Protein AF-A0A838W4D2-F1 (afdb_monomer)

Radius of gyration: 14.5 Å; Cα contacts (8 Å, |Δi|>4): 10; chains: 1; bounding box: 34×23×34 Å

Sequence (56 aa):
MGKMNIVLPDDLEKKFRKAVFEKKGMKKGNISEALVEAIDGWIETESQKLIEENKS

Nearest PDB structures (foldseek):
  6xqi-assembly2_D  TM=6.098E-01  e=2.591E+00  Human immunodeficiency virus type 1 (NEW YORK-5 ISOLATE)
  5zkt-assembly1_A  TM=5.103E-01  e=9.001E+00  Oryza sativa Japonica Group

Foldseek 3Di:
DDDDDDDDDPVVVVVLVVVLCVPPNDDPCSSVVVVVVVVVVVVVVVVVVVVVVVVD

Structure (mmCIF, N/CA/C/O backbone):
data_AF-A0A838W4D2-F1
#
_entry.id   AF-A0A838W4D2-F1
#
loop_
_atom_site.group_PDB
_atom_site.id
_atom_site.type_symbol
_atom_site.label_atom_id
_atom_site.label_alt_id
_atom_site.label_co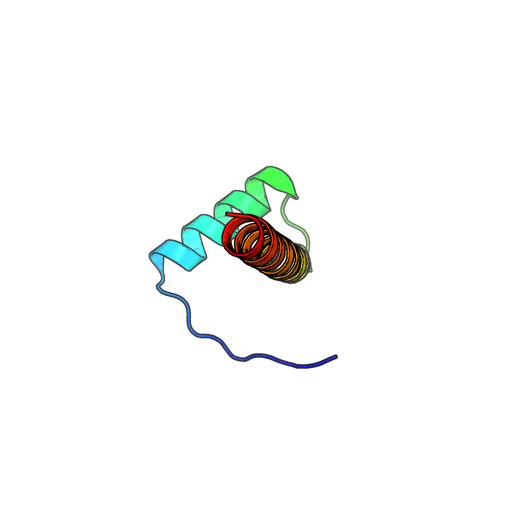mp_id
_atom_site.label_asym_id
_atom_site.label_entity_id
_atom_site.label_seq_id
_atom_site.pdbx_PDB_ins_code
_atom_site.Cartn_x
_atom_site.Cartn_y
_atom_site.Cartn_z
_atom_site.occupancy
_atom_site.B_iso_or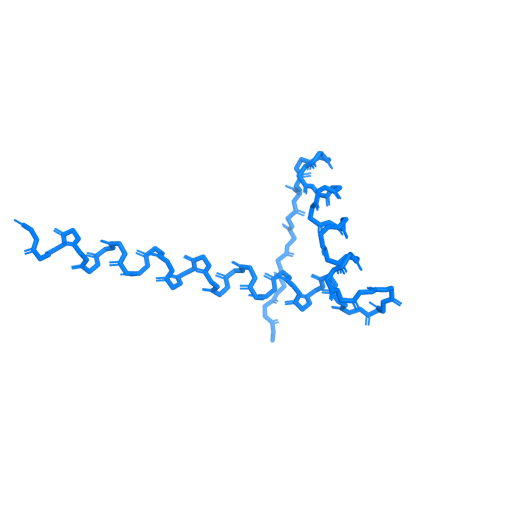_equiv
_atom_site.auth_seq_id
_atom_site.auth_comp_id
_atom_site.auth_asym_id
_atom_site.auth_atom_id
_atom_site.pdbx_PDB_model_nu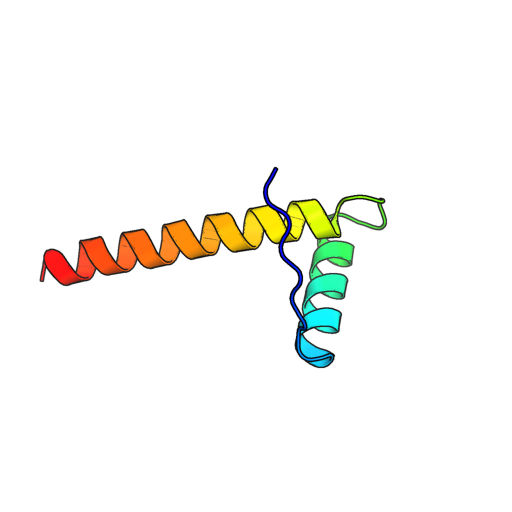m
ATOM 1 N N . MET A 1 1 ? 9.529 -11.935 10.182 1.00 70.06 1 MET A N 1
ATOM 2 C CA . MET A 1 1 ? 8.533 -11.369 9.245 1.00 70.06 1 MET A CA 1
ATOM 3 C C . MET A 1 1 ? 7.538 -12.455 8.895 1.00 70.06 1 MET A C 1
ATOM 5 O O . MET A 1 1 ? 7.965 -13.512 8.438 1.00 70.06 1 MET A O 1
ATOM 9 N N . GLY A 1 2 ? 6.249 -12.220 9.140 1.00 86.25 2 GLY A N 1
ATOM 10 C CA . GLY A 1 2 ? 5.193 -13.075 8.598 1.00 86.25 2 GLY A CA 1
ATOM 11 C C . GLY A 1 2 ? 5.137 -12.940 7.075 1.00 86.25 2 GLY A C 1
ATOM 12 O O . GLY A 1 2 ? 5.442 -11.875 6.540 1.00 86.25 2 GLY A O 1
ATOM 13 N N . LYS A 1 3 ? 4.794 -14.021 6.373 1.00 89.94 3 LYS A N 1
ATOM 14 C CA . LYS A 1 3 ? 4.526 -14.001 4.929 1.00 89.94 3 LYS A CA 1
ATOM 15 C C . LYS A 1 3 ? 3.038 -14.231 4.720 1.00 89.94 3 LYS A C 1
ATOM 17 O O . LYS A 1 3 ? 2.482 -15.148 5.316 1.00 89.94 3 LYS A O 1
ATOM 22 N N . MET A 1 4 ? 2.424 -13.423 3.866 1.00 90.62 4 MET A N 1
ATOM 23 C CA . MET A 1 4 ? 1.025 -13.567 3.486 1.00 90.62 4 MET A CA 1
ATOM 24 C C . MET A 1 4 ? 0.953 -13.802 1.978 1.00 90.62 4 MET A C 1
ATOM 26 O O . MET A 1 4 ? 1.506 -13.019 1.208 1.00 90.62 4 MET A O 1
ATOM 30 N N . ASN A 1 5 ? 0.294 -14.885 1.568 1.00 93.31 5 ASN A N 1
ATOM 31 C CA . ASN A 1 5 ? -0.011 -15.153 0.166 1.00 93.31 5 ASN A CA 1
ATOM 32 C C . ASN A 1 5 ? -1.466 -14.749 -0.075 1.00 93.31 5 ASN A C 1
ATOM 34 O O . ASN A 1 5 ? -2.372 -15.386 0.454 1.00 93.31 5 ASN A O 1
ATOM 38 N N . ILE A 1 6 ? -1.672 -13.681 -0.843 1.00 91.12 6 ILE A N 1
ATOM 39 C CA . ILE A 1 6 ? -2.992 -13.112 -1.130 1.00 91.12 6 ILE A CA 1
ATOM 40 C C . ILE A 1 6 ? -3.181 -13.081 -2.641 1.00 91.12 6 ILE A C 1
ATOM 42 O O . ILE A 1 6 ? -2.255 -12.736 -3.376 1.00 91.12 6 ILE A O 1
ATOM 46 N N . VAL A 1 7 ? -4.392 -13.397 -3.089 1.00 95.25 7 VAL A N 1
ATOM 47 C CA . VAL A 1 7 ? -4.836 -13.155 -4.462 1.00 95.25 7 VAL A CA 1
ATOM 48 C C . VAL A 1 7 ? -5.771 -11.953 -4.434 1.00 95.25 7 VAL A C 1
ATOM 50 O O . VAL A 1 7 ? -6.786 -11.975 -3.742 1.00 95.25 7 VAL A O 1
ATOM 53 N N . LEU A 1 8 ? -5.406 -10.894 -5.154 1.00 95.31 8 LEU A N 1
ATOM 54 C CA . LEU A 1 8 ? -6.234 -9.701 -5.311 1.00 95.31 8 LEU A CA 1
ATOM 55 C C . LEU A 1 8 ? -6.950 -9.751 -6.664 1.00 95.31 8 LEU A C 1
ATOM 57 O O . LEU A 1 8 ? -6.369 -10.259 -7.623 1.00 95.31 8 LEU A O 1
ATOM 61 N N . PRO A 1 9 ? -8.164 -9.187 -6.778 1.00 98.19 9 PRO A N 1
ATOM 62 C CA . PRO A 1 9 ? -8.771 -8.943 -8.080 1.00 98.19 9 PRO A CA 1
ATOM 63 C C . PRO A 1 9 ? -7.854 -8.082 -8.959 1.00 98.19 9 PRO A C 1
ATOM 65 O O . PRO A 1 9 ? -7.315 -7.077 -8.486 1.00 98.19 9 PRO A O 1
ATOM 68 N N . ASP A 1 10 ? -7.724 -8.434 -10.239 1.00 97.06 10 ASP A N 1
ATOM 69 C CA . ASP A 1 10 ? -6.803 -7.783 -11.185 1.00 97.06 10 ASP A CA 1
ATOM 70 C C . ASP A 1 10 ? -6.947 -6.258 -11.222 1.00 97.06 10 ASP A C 1
ATOM 72 O O . ASP A 1 10 ? -5.958 -5.526 -11.256 1.00 97.06 10 ASP A O 1
ATOM 76 N N . ASP A 1 11 ? -8.180 -5.756 -11.199 1.00 98.06 11 ASP A N 1
ATOM 77 C CA . ASP A 1 11 ? -8.437 -4.318 -11.272 1.00 98.06 11 ASP A CA 1
ATOM 78 C C . ASP A 1 11 ? -7.979 -3.580 -10.014 1.00 98.06 11 ASP A C 1
ATOM 80 O O . ASP A 1 11 ? -7.504 -2.444 -10.095 1.00 98.06 11 ASP A O 1
ATOM 84 N N . LEU A 1 12 ? -8.102 -4.217 -8.848 1.00 97.25 12 LEU A N 1
ATOM 85 C CA . LEU A 1 12 ? -7.627 -3.655 -7.589 1.00 97.25 12 LEU A CA 1
ATOM 86 C C . LEU A 1 12 ? -6.098 -3.635 -7.564 1.00 97.25 12 LEU A C 1
ATOM 88 O O . LEU A 1 12 ? -5.494 -2.624 -7.209 1.00 97.25 12 LEU A O 1
ATOM 92 N N . GLU A 1 13 ? -5.484 -4.731 -7.999 1.00 96.25 13 GLU A N 1
ATOM 93 C CA . GLU A 1 13 ? -4.035 -4.875 -8.084 1.00 96.25 13 GLU A CA 1
ATOM 94 C C . GLU A 1 13 ? -3.417 -3.819 -9.011 1.00 96.25 13 GLU A C 1
ATOM 96 O O . GLU A 1 13 ? -2.513 -3.082 -8.601 1.00 96.25 13 GLU A O 1
ATOM 101 N N . LYS A 1 14 ? -3.989 -3.641 -10.210 1.00 96.88 14 LYS A N 1
ATOM 102 C CA . LYS A 1 14 ? -3.560 -2.622 -11.179 1.00 96.88 14 LYS A CA 1
ATOM 103 C C . LYS A 1 14 ? -3.678 -1.209 -10.619 1.00 96.88 14 LYS A C 1
ATOM 105 O O . LYS A 1 14 ? -2.744 -0.416 -10.759 1.00 96.88 14 LYS A O 1
ATOM 110 N N . LYS A 1 15 ? -4.809 -0.881 -9.979 1.00 97.50 15 LYS A N 1
ATOM 111 C CA . LYS A 1 15 ? -5.023 0.432 -9.346 1.00 97.50 15 LYS A CA 1
ATOM 112 C C . LYS A 1 15 ? -3.987 0.692 -8.258 1.00 97.50 15 LYS A C 1
ATOM 114 O O . LYS A 1 15 ? -3.387 1.765 -8.241 1.00 97.50 15 LYS A O 1
ATOM 119 N N . PHE A 1 16 ? -3.739 -0.296 -7.400 1.00 95.81 16 PHE A N 1
ATOM 120 C CA . PHE A 1 16 ? -2.747 -0.188 -6.340 1.00 95.81 16 PHE A CA 1
ATOM 121 C C . PHE A 1 16 ?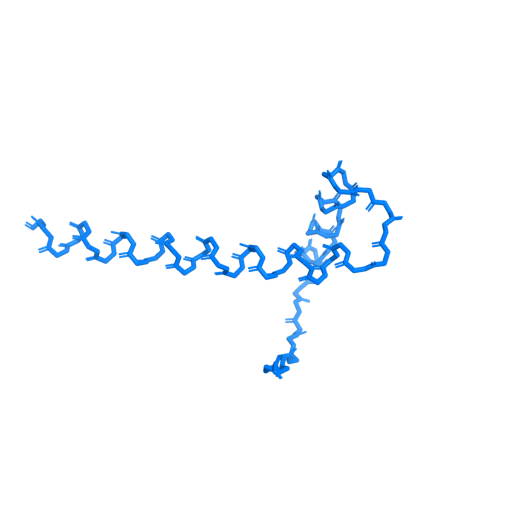 -1.343 0.033 -6.910 1.00 95.81 16 PHE A C 1
ATOM 123 O O . PHE A 1 16 ? -0.680 1.002 -6.545 1.00 95.81 16 PHE A O 1
ATOM 130 N N . ARG A 1 17 ? -0.904 -0.787 -7.875 1.00 94.38 17 ARG A N 1
ATOM 131 C CA . ARG A 1 17 ? 0.408 -0.613 -8.519 1.00 94.38 17 ARG A CA 1
ATOM 132 C C . ARG A 1 17 ? 0.573 0.752 -9.167 1.00 94.38 17 ARG A C 1
ATOM 134 O O . ARG A 1 17 ? 1.639 1.347 -9.034 1.00 94.38 17 ARG A O 1
ATOM 141 N N . LYS A 1 18 ? -0.462 1.243 -9.854 1.00 96.31 18 LYS A N 1
ATOM 142 C CA . LYS A 1 18 ? -0.449 2.569 -10.476 1.00 96.31 18 LYS A CA 1
ATOM 143 C C . LYS A 1 18 ? -0.275 3.668 -9.425 1.00 96.31 18 LYS A C 1
ATOM 145 O O . LYS A 1 18 ? 0.621 4.490 -9.576 1.00 96.31 18 LYS A O 1
ATOM 150 N N . ALA A 1 19 ? -1.043 3.631 -8.337 1.00 96.44 19 ALA A N 1
ATOM 151 C CA . ALA A 1 19 ? -0.926 4.605 -7.251 1.00 96.44 19 ALA A CA 1
ATOM 152 C C . ALA A 1 19 ? 0.4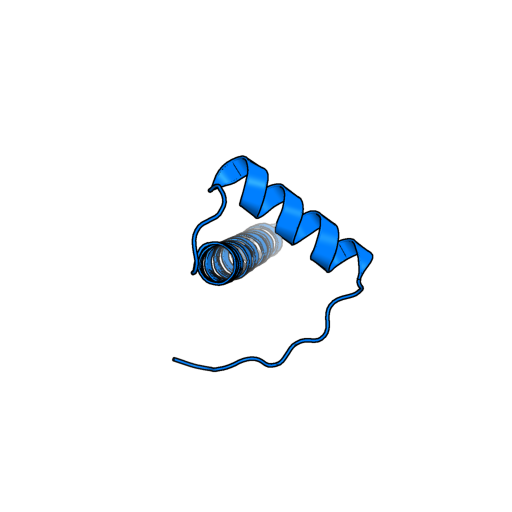61 4.573 -6.581 1.00 96.44 19 ALA A C 1
ATOM 154 O O . ALA A 1 19 ? 1.059 5.617 -6.321 1.00 96.44 19 ALA A O 1
ATOM 155 N N . VAL A 1 20 ? 1.014 3.377 -6.346 1.00 96.38 20 VAL A N 1
ATOM 156 C CA . VAL A 1 20 ? 2.375 3.218 -5.807 1.00 96.38 20 VAL A CA 1
ATOM 157 C C . VAL A 1 20 ? 3.411 3.788 -6.767 1.00 96.38 20 VAL A C 1
ATOM 159 O O . VAL A 1 20 ? 4.338 4.471 -6.333 1.00 96.38 20 VAL A O 1
ATOM 162 N N . PHE A 1 21 ? 3.257 3.530 -8.064 1.00 94.44 21 PHE A N 1
ATOM 163 C CA . PHE A 1 21 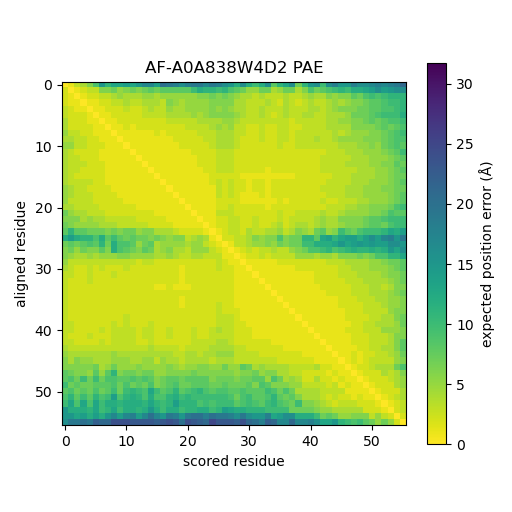? 4.152 4.061 -9.080 1.00 94.44 21 PHE A CA 1
ATOM 164 C C . PHE A 1 21 ? 4.110 5.592 -9.137 1.00 94.44 21 PHE A C 1
ATOM 166 O O . PHE A 1 21 ? 5.163 6.222 -9.128 1.00 94.44 21 PHE A O 1
ATOM 173 N N . GLU A 1 22 ? 2.921 6.191 -9.131 1.00 95.31 22 GLU A N 1
ATOM 174 C CA . GLU A 1 22 ? 2.749 7.647 -9.160 1.00 95.31 22 GLU A CA 1
ATOM 175 C C . GLU A 1 22 ? 3.312 8.322 -7.900 1.00 95.31 22 GLU A C 1
ATOM 177 O O . GLU A 1 22 ? 3.929 9.381 -7.996 1.00 95.31 22 GLU A O 1
ATOM 182 N N . LYS A 1 23 ? 3.156 7.700 -6.722 1.00 94.56 23 LYS A N 1
ATOM 183 C CA . LYS A 1 23 ? 3.596 8.275 -5.440 1.00 94.56 23 LYS A CA 1
ATOM 184 C C . LYS A 1 23 ? 5.075 8.032 -5.122 1.00 94.56 23 LYS A C 1
ATOM 186 O O . LYS A 1 23 ? 5.729 8.913 -4.572 1.00 94.56 23 LYS A O 1
ATOM 191 N N . LYS A 1 24 ? 5.594 6.830 -5.399 1.00 91.94 24 LYS A N 1
ATOM 192 C CA . LYS A 1 24 ? 6.936 6.381 -4.967 1.00 91.94 24 LYS A CA 1
ATOM 193 C C . LYS A 1 24 ? 7.907 6.110 -6.125 1.00 91.94 24 LYS A C 1
ATOM 195 O O . LYS A 1 24 ? 9.091 5.871 -5.884 1.00 91.94 24 LYS A O 1
ATOM 200 N N . GLY A 1 25 ? 7.438 6.124 -7.373 1.00 91.06 25 GLY A N 1
ATOM 201 C CA . GLY A 1 25 ? 8.237 5.818 -8.561 1.00 91.06 25 GLY A CA 1
ATOM 202 C C . GLY A 1 25 ? 8.514 4.323 -8.774 1.00 91.06 25 GLY A C 1
ATOM 203 O O . GLY A 1 25 ? 8.032 3.446 -8.050 1.00 91.06 25 GLY A O 1
ATOM 204 N N . MET A 1 26 ? 9.322 4.021 -9.795 1.00 80.56 26 MET A N 1
ATOM 205 C CA . MET A 1 26 ? 9.756 2.664 -10.166 1.00 80.56 26 MET A CA 1
ATOM 206 C C . MET A 1 26 ? 11.003 2.250 -9.368 1.00 80.56 26 MET A C 1
ATOM 208 O O . MET A 1 26 ? 12.128 2.340 -9.855 1.00 80.56 26 MET A O 1
ATOM 212 N N . LYS A 1 27 ? 10.818 1.764 -8.135 1.00 89.88 27 LYS A N 1
ATOM 213 C CA . LYS A 1 27 ? 11.897 1.141 -7.352 1.00 89.88 27 LYS A CA 1
ATOM 214 C C . LYS A 1 27 ? 11.462 -0.208 -6.790 1.00 89.88 27 LYS A C 1
ATOM 216 O O . LYS A 1 27 ? 10.349 -0.374 -6.288 1.00 89.88 27 LYS A O 1
ATOM 221 N N . LYS A 1 28 ? 12.368 -1.190 -6.864 1.00 80.56 28 LYS A N 1
ATOM 222 C CA . LYS A 1 28 ? 12.181 -2.510 -6.251 1.00 80.56 28 LYS A CA 1
ATOM 223 C C . LYS A 1 28 ? 11.960 -2.333 -4.745 1.00 80.56 28 LYS A C 1
ATOM 225 O O . LYS A 1 28 ? 12.807 -1.761 -4.070 1.00 80.56 28 LYS A O 1
ATOM 230 N N . GLY A 1 29 ? 10.832 -2.833 -4.245 1.00 90.25 29 GLY A N 1
ATOM 231 C CA . GLY A 1 29 ? 10.438 -2.737 -2.834 1.00 90.25 29 GLY A CA 1
ATOM 232 C C . GLY A 1 29 ? 9.268 -1.790 -2.563 1.00 90.25 29 GLY A C 1
ATOM 233 O O . GLY A 1 29 ? 8.527 -2.043 -1.620 1.00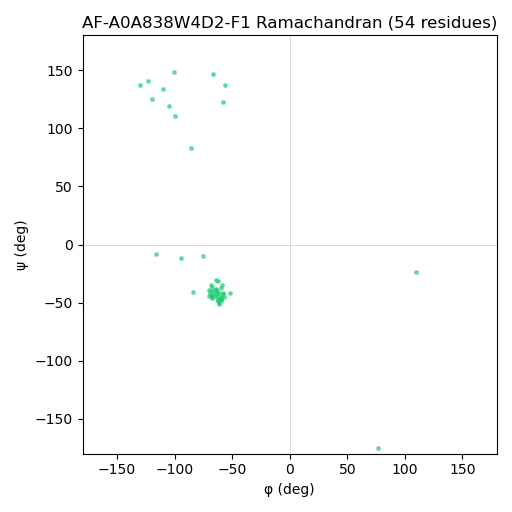 90.25 29 GLY A O 1
ATOM 234 N N . ASN A 1 30 ? 9.008 -0.803 -3.432 1.00 94.38 30 ASN A N 1
ATOM 235 C CA . ASN A 1 30 ? 7.952 0.195 -3.204 1.00 94.38 30 ASN A CA 1
ATOM 236 C C . ASN A 1 30 ? 6.557 -0.421 -3.036 1.00 94.38 30 ASN A C 1
ATOM 238 O O . ASN A 1 30 ? 5.758 0.074 -2.252 1.00 94.38 30 ASN A O 1
ATOM 242 N N . ILE A 1 31 ? 6.266 -1.509 -3.757 1.00 93.44 31 ILE A N 1
ATOM 243 C CA . ILE A 1 31 ? 4.978 -2.213 -3.659 1.00 93.44 31 ILE A CA 1
ATOM 244 C C . ILE A 1 31 ? 4.834 -2.893 -2.299 1.00 93.44 31 ILE A C 1
ATOM 246 O O . ILE A 1 31 ? 3.784 -2.791 -1.679 1.00 93.44 31 ILE A O 1
ATOM 250 N N . SER A 1 32 ? 5.883 -3.569 -1.826 1.00 93.06 32 SER A N 1
ATOM 251 C CA . SER A 1 32 ? 5.869 -4.224 -0.516 1.00 93.06 32 SER A CA 1
ATOM 252 C C . SER A 1 32 ? 5.759 -3.201 0.610 1.00 93.06 32 SER A C 1
ATOM 254 O O . SER A 1 32 ? 4.971 -3.395 1.524 1.00 93.06 32 SER A O 1
ATOM 256 N N . GLU A 1 33 ? 6.502 -2.100 0.518 1.00 94.81 33 GLU A N 1
ATOM 257 C CA . GLU A 1 33 ? 6.452 -1.006 1.490 1.00 94.81 33 GLU A CA 1
ATOM 258 C C . GLU A 1 33 ? 5.066 -0.354 1.529 1.00 94.81 33 GLU A C 1
ATOM 260 O O . GLU A 1 33 ? 4.478 -0.219 2.596 1.00 94.81 33 GLU A O 1
ATOM 265 N N . ALA A 1 34 ? 4.494 -0.034 0.366 1.00 95.75 34 ALA A N 1
ATOM 266 C CA . ALA A 1 34 ? 3.147 0.517 0.288 1.00 95.75 34 ALA A CA 1
ATOM 267 C C . ALA A 1 34 ? 2.073 -0.459 0.792 1.00 95.75 34 ALA A C 1
ATOM 269 O O . ALA A 1 34 ? 1.047 -0.020 1.300 1.00 95.75 34 ALA A O 1
ATOM 270 N N . LEU A 1 35 ? 2.283 -1.774 0.653 1.00 95.31 35 LEU A N 1
ATOM 271 C CA . LEU A 1 35 ? 1.351 -2.769 1.181 1.00 95.31 35 LEU A CA 1
ATOM 272 C C . LEU A 1 35 ? 1.390 -2.794 2.713 1.00 95.31 35 LEU A C 1
ATOM 274 O O . LEU A 1 35 ? 0.340 -2.893 3.337 1.00 95.31 35 LEU A O 1
ATOM 278 N N . VAL A 1 36 ? 2.577 -2.659 3.315 1.00 95.44 36 VAL A N 1
ATOM 279 C CA . VAL A 1 36 ? 2.717 -2.523 4.774 1.00 95.44 36 VAL A CA 1
ATOM 280 C C . VAL A 1 36 ? 2.025 -1.248 5.253 1.00 95.44 36 VAL A C 1
ATOM 282 O O . VAL A 1 36 ? 1.202 -1.332 6.156 1.00 95.44 36 VAL A O 1
ATOM 285 N N . GLU A 1 37 ? 2.279 -0.105 4.607 1.00 96.00 37 GLU A N 1
ATOM 286 C CA . GLU A 1 37 ? 1.616 1.171 4.935 1.00 96.00 37 GLU A CA 1
ATOM 287 C C . GLU A 1 37 ? 0.089 1.082 4.822 1.00 96.00 37 GLU A C 1
ATOM 289 O O . GLU A 1 37 ? -0.630 1.598 5.673 1.00 96.00 37 GLU A O 1
ATOM 294 N N . ALA A 1 38 ? -0.420 0.419 3.780 1.00 95.75 38 ALA A N 1
ATOM 295 C CA . ALA A 1 38 ? -1.856 0.258 3.577 1.00 95.75 38 ALA A CA 1
ATOM 296 C C . ALA A 1 38 ? -2.504 -0.611 4.665 1.00 95.75 38 ALA A C 1
ATOM 298 O O . ALA A 1 38 ? -3.606 -0.303 5.112 1.00 95.75 38 ALA A O 1
ATOM 299 N N . ILE A 1 39 ? -1.829 -1.685 5.086 1.00 96.06 39 ILE A N 1
ATOM 300 C CA . ILE A 1 39 ? -2.312 -2.560 6.162 1.00 96.06 39 ILE A CA 1
ATOM 301 C C . ILE A 1 39 ? -2.305 -1.811 7.496 1.00 96.06 39 ILE A C 1
ATOM 303 O O . ILE A 1 39 ? -3.295 -1.871 8.219 1.00 96.06 39 ILE A O 1
ATOM 307 N N . ASP A 1 40 ? -1.224 -1.091 7.797 1.00 97.12 40 ASP A N 1
ATOM 308 C CA . ASP A 1 40 ? -1.077 -0.329 9.040 1.00 97.12 40 ASP A CA 1
ATOM 309 C C . ASP A 1 40 ? -2.163 0.749 9.159 1.00 97.12 40 ASP A C 1
ATOM 311 O O . ASP A 1 40 ? -2.956 0.744 10.100 1.00 97.12 40 ASP A O 1
ATOM 315 N N . GLY A 1 41 ? -2.322 1.574 8.118 1.00 97.06 41 GLY A N 1
ATOM 316 C CA . GLY A 1 41 ? -3.355 2.610 8.091 1.00 97.06 41 GLY A CA 1
ATOM 317 C C . GLY A 1 41 ? -4.784 2.060 8.145 1.00 97.06 41 GLY A C 1
ATOM 318 O O . GLY A 1 41 ? -5.672 2.697 8.717 1.00 97.06 41 GLY A O 1
ATOM 319 N N . TRP A 1 42 ? -5.033 0.869 7.588 1.00 96.75 42 TRP A N 1
ATOM 320 C CA . TRP A 1 42 ? -6.335 0.212 7.719 1.00 96.75 42 TRP A CA 1
ATOM 321 C C . TRP A 1 42 ? -6.598 -0.228 9.165 1.00 96.75 42 TRP A C 1
ATOM 323 O O . TRP A 1 42 ? -7.667 0.070 9.695 1.00 96.75 42 TRP A O 1
ATOM 333 N N . ILE A 1 43 ? -5.622 -0.861 9.828 1.00 96.44 43 ILE A N 1
ATOM 334 C CA . ILE A 1 43 ? -5.744 -1.283 11.235 1.00 96.44 43 ILE A CA 1
ATOM 335 C C . ILE A 1 43 ? -5.994 -0.077 12.145 1.00 96.44 43 ILE A C 1
ATOM 337 O O . ILE A 1 43 ? -6.873 -0.137 13.007 1.00 96.44 43 ILE A O 1
ATOM 341 N N . GLU A 1 44 ? -5.253 1.016 11.956 1.00 96.44 44 GLU A N 1
ATOM 342 C CA . GLU A 1 44 ? -5.447 2.248 12.723 1.00 96.44 44 GLU A CA 1
ATOM 343 C C . GLU A 1 44 ? -6.861 2.804 12.533 1.00 96.44 44 GLU A C 1
ATOM 345 O O . GLU A 1 44 ? -7.543 3.106 13.512 1.00 96.44 44 GLU A O 1
ATOM 350 N N . THR A 1 45 ? -7.326 2.877 11.283 1.00 96.44 45 THR A N 1
ATOM 351 C CA . THR A 1 45 ? -8.665 3.378 10.942 1.00 96.44 45 THR A CA 1
ATOM 352 C C . THR A 1 45 ? -9.762 2.551 11.611 1.00 96.44 45 THR A C 1
ATOM 354 O O . THR A 1 45 ? -10.669 3.115 12.222 1.00 96.44 45 THR A O 1
ATOM 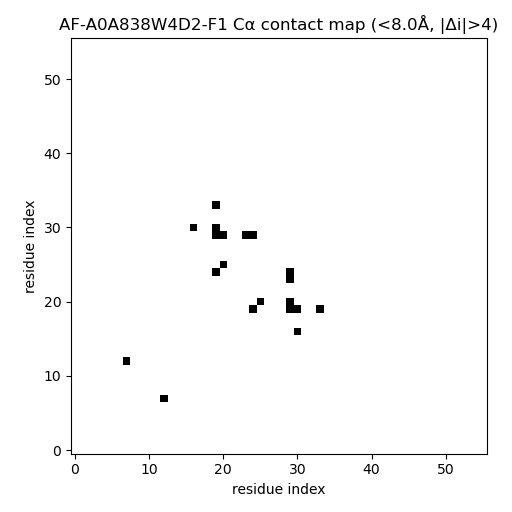357 N N . GLU A 1 46 ? -9.687 1.221 11.536 1.00 95.62 46 GLU A N 1
ATOM 358 C CA . GLU A 1 46 ? -10.679 0.347 12.173 1.00 95.62 46 GLU A CA 1
ATOM 359 C C . GLU A 1 46 ? -10.608 0.419 13.704 1.00 95.62 46 GLU A C 1
ATOM 361 O O . GLU A 1 46 ? -11.639 0.431 14.374 1.00 95.62 46 GLU A O 1
ATOM 366 N N . SER A 1 47 ? -9.407 0.557 14.272 1.00 92.75 47 SER A N 1
ATOM 367 C CA . SER A 1 47 ? -9.235 0.726 15.718 1.00 92.75 47 SER A CA 1
ATOM 368 C C . SER A 1 47 ? -9.873 2.024 16.224 1.00 92.75 47 SER A C 1
ATOM 370 O O . SER A 1 47 ? -10.500 2.022 17.282 1.00 92.75 47 SER A O 1
ATOM 372 N N . GLN A 1 48 ? -9.757 3.125 15.472 1.00 89.50 48 GLN A N 1
ATOM 373 C CA . GLN A 1 48 ? -10.396 4.396 15.836 1.00 89.50 48 GLN A CA 1
ATOM 374 C C . GLN A 1 48 ? -11.922 4.309 15.771 1.00 89.50 48 GLN A C 1
ATOM 376 O O . GLN A 1 48 ? -12.584 4.734 16.716 1.00 89.50 48 GLN A O 1
ATOM 381 N N . LYS A 1 49 ? -12.483 3.687 14.726 1.00 90.62 49 LYS A N 1
ATOM 382 C CA . LYS A 1 49 ? -13.938 3.483 14.613 1.00 90.62 49 LYS A CA 1
ATOM 383 C C . LYS A 1 49 ? -14.502 2.724 15.809 1.00 90.62 49 LYS A C 1
ATOM 385 O O . LYS A 1 49 ? -15.476 3.165 16.408 1.00 90.62 49 LYS A O 1
ATOM 390 N N . LEU A 1 50 ? -13.836 1.644 16.223 1.00 88.00 50 LEU A N 1
ATOM 391 C CA . LEU A 1 50 ? -14.239 0.882 17.408 1.00 88.00 50 LEU A CA 1
ATOM 392 C C . LEU A 1 50 ? -14.223 1.741 18.681 1.00 88.00 50 LEU A C 1
ATOM 394 O O . LEU A 1 50 ? -15.080 1.588 19.548 1.00 88.00 50 LEU A O 1
ATOM 398 N N . ILE A 1 51 ? -13.254 2.649 18.828 1.00 88.38 51 ILE A N 1
ATOM 399 C CA . ILE A 1 51 ? -13.194 3.563 19.978 1.00 88.38 51 ILE A CA 1
ATOM 400 C C . ILE A 1 51 ? -14.346 4.577 19.939 1.00 88.38 51 ILE A C 1
ATOM 402 O O . ILE A 1 51 ? -14.895 4.906 20.988 1.00 88.38 51 ILE A O 1
ATOM 406 N N . GLU A 1 52 ? -14.696 5.095 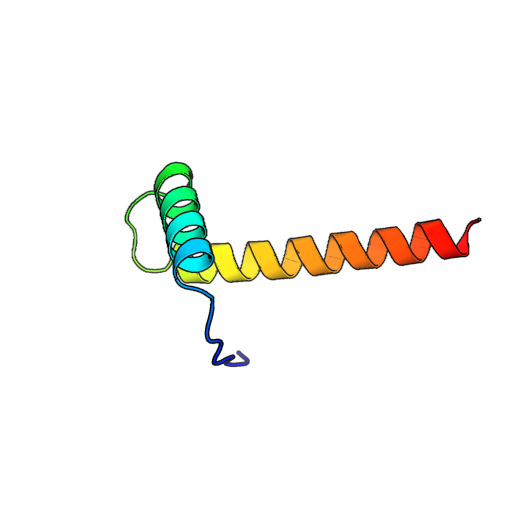18.763 1.00 85.06 52 GLU A N 1
ATOM 407 C CA . GLU A 1 52 ? -15.781 6.066 18.577 1.00 85.06 52 GLU A CA 1
ATOM 408 C C . GLU A 1 52 ? -17.165 5.443 18.811 1.00 85.06 52 GLU A C 1
ATOM 410 O O . GLU A 1 52 ? -17.999 6.036 19.498 1.00 85.06 52 GLU A O 1
ATOM 415 N N . GLU A 1 53 ? -17.382 4.221 18.325 1.00 83.00 53 GLU A N 1
ATOM 416 C CA . GLU A 1 53 ? -18.619 3.460 18.528 1.00 83.00 53 GLU A CA 1
ATOM 417 C C . GLU A 1 53 ? -18.852 3.125 20.006 1.00 83.00 53 GLU A C 1
ATOM 419 O O . GLU A 1 53 ? -19.967 3.257 20.493 1.00 83.00 53 GLU A O 1
ATOM 424 N N . ASN A 1 54 ? -17.800 2.774 20.754 1.00 81.19 54 ASN A N 1
ATOM 425 C CA . ASN A 1 54 ? -17.904 2.475 22.189 1.00 81.19 54 ASN A CA 1
ATOM 426 C C . ASN A 1 54 ? -18.076 3.721 23.084 1.00 81.19 54 ASN A C 1
ATOM 428 O O . ASN A 1 54 ? -18.295 3.586 24.288 1.00 81.19 54 ASN A O 1
ATOM 432 N N . LYS A 1 55 ? -17.919 4.929 22.528 1.00 72.50 55 LYS A N 1
ATOM 433 C CA . LYS A 1 55 ? -18.139 6.207 23.230 1.00 72.50 55 LYS A CA 1
ATOM 434 C C . LYS A 1 55 ? -19.552 6.771 23.029 1.00 72.50 55 LYS A C 1
ATOM 436 O O . LYS A 1 55 ? -19.883 7.746 23.707 1.00 72.50 55 LYS A O 1
ATOM 441 N N . SER A 1 56 ? -20.324 6.211 22.096 1.00 57.25 56 SER A N 1
ATOM 442 C CA . SER A 1 56 ? -21.706 6.603 21.778 1.00 57.25 56 SER A CA 1
ATOM 443 C C . SER A 1 56 ? -22.713 5.741 22.534 1.00 57.25 56 SER A C 1
ATOM 445 O O . SER A 1 56 ? -23.796 6.276 22.855 1.00 57.25 56 SER A O 1
#

Secondary structure (DSSP, 8-state):
---------HHHHHHHHHHHHHHH-S-TTHHHHHHHHHHHHHHHHHHHHHHHHTT-

Mean predicted aligned error: 4.44 Å

Solvent-accessible surface area (backbone atoms only — not comparable to full-atom values): 3515 Å² total; per-residue (Å²): 132,90,85,84,92,79,88,70,61,67,70,58,48,52,52,51,53,50,52,41,36,76,76,70,43,98,51,96,58,49,67,61,52,49,49,53,53,52,52,52,55,47,54,52,52,56,52,49,50,55,56,54,61,76,72,108

pLDDT: mean 91.7, std 7.59, range [57.25, 98.19]